Protein AF-A0A353QDS2-F1 (afdb_monomer_lite)

Foldseek 3Di:
DPPPPQDDFFAFFQFPDWDFDDDPPDTPDIDTDTDRHTRHDPDVVVVVVVVVVVVVCVVVVVVVPDD

Radius of gyration: 22.51 Å; chains: 1; bounding box: 44×34×56 Å

Structure (mmCIF, N/CA/C/O backbone):
data_AF-A0A353QDS2-F1
#
_entry.id   AF-A0A353QDS2-F1
#
loop_
_atom_site.group_PDB
_atom_site.id
_atom_site.type_symbol
_atom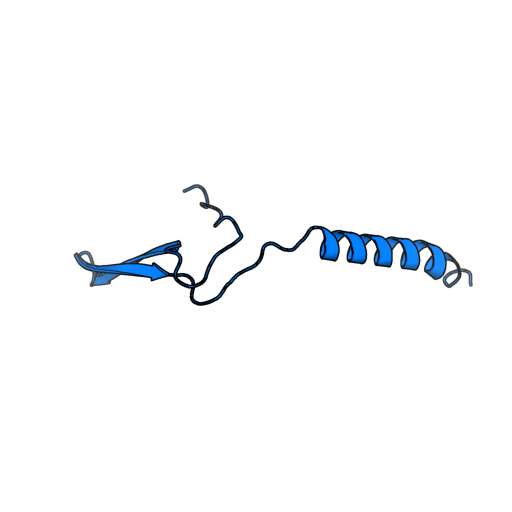_site.label_atom_id
_atom_site.label_alt_id
_atom_site.label_comp_id
_atom_site.label_asym_id
_atom_site.label_entity_id
_atom_site.label_seq_id
_atom_site.pdbx_PDB_ins_code
_atom_site.Cartn_x
_atom_site.Cartn_y
_atom_site.Cartn_z
_atom_site.occupancy
_atom_site.B_iso_or_equiv
_atom_site.auth_seq_id
_atom_site.auth_comp_id
_atom_site.auth_asym_id
_atom_site.auth_atom_id
_atom_site.pdbx_PDB_model_num
ATOM 1 N N . MET A 1 1 ? 7.899 10.563 15.799 1.00 43.56 1 MET A N 1
ATOM 2 C CA . MET A 1 1 ? 7.589 9.126 15.640 1.00 43.56 1 MET A CA 1
ATOM 3 C C . MET A 1 1 ? 8.244 8.728 14.330 1.00 43.56 1 MET A C 1
ATOM 5 O O . MET A 1 1 ? 8.010 9.451 13.368 1.00 43.56 1 MET A O 1
ATOM 9 N N . PRO A 1 2 ? 9.162 7.752 14.301 1.00 42.50 2 PRO A N 1
ATOM 10 C CA . PRO A 1 2 ? 9.873 7.420 13.072 1.00 42.50 2 PRO A CA 1
ATOM 11 C C . PRO A 1 2 ? 8.836 6.999 12.031 1.00 42.50 2 PRO A C 1
ATOM 13 O O . PRO A 1 2 ? 7.947 6.210 12.337 1.00 42.50 2 PRO A O 1
ATOM 16 N N . GLU A 1 3 ? 8.896 7.589 10.841 1.00 51.84 3 GLU A N 1
ATOM 17 C CA . GLU A 1 3 ? 8.027 7.222 9.731 1.00 51.84 3 GLU A CA 1
ATOM 18 C C . GLU A 1 3 ? 8.312 5.755 9.393 1.00 51.84 3 GLU A C 1
ATOM 20 O O . GLU A 1 3 ? 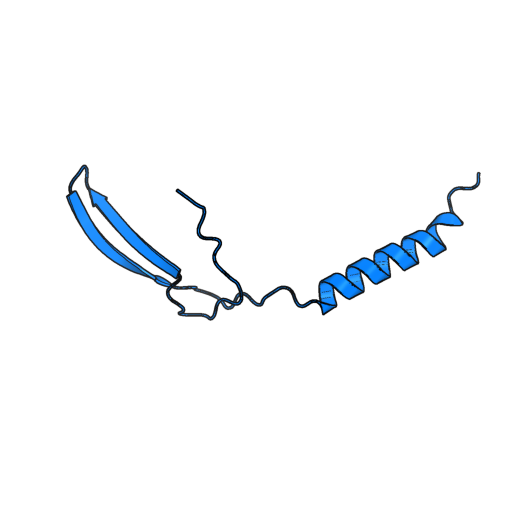9.344 5.440 8.795 1.00 51.84 3 GLU A O 1
ATOM 25 N N . GLU A 1 4 ? 7.450 4.839 9.844 1.00 59.38 4 GLU A N 1
ATOM 26 C CA . GLU A 1 4 ? 7.473 3.441 9.421 1.00 59.38 4 GLU A CA 1
ATOM 27 C C . GLU A 1 4 ? 7.212 3.419 7.917 1.00 59.38 4 GLU A C 1
ATOM 29 O O . GLU A 1 4 ? 6.080 3.411 7.438 1.00 59.38 4 GLU A O 1
ATOM 34 N N . GLN A 1 5 ? 8.300 3.499 7.154 1.00 66.38 5 GLN A N 1
ATOM 35 C CA . GLN A 1 5 ? 8.263 3.464 5.705 1.00 66.38 5 GLN A CA 1
ATOM 36 C C . GLN A 1 5 ? 7.661 2.126 5.289 1.00 66.38 5 GLN A C 1
ATOM 38 O O . GLN A 1 5 ? 8.274 1.070 5.473 1.00 66.38 5 GLN A O 1
ATOM 43 N N . ILE A 1 6 ? 6.449 2.178 4.736 1.00 68.38 6 ILE A N 1
ATOM 44 C CA . ILE A 1 6 ? 5.747 1.009 4.216 1.00 68.38 6 ILE A CA 1
ATOM 45 C C . ILE A 1 6 ? 6.641 0.364 3.153 1.00 68.38 6 ILE A C 1
ATOM 47 O O . ILE A 1 6 ? 6.871 0.924 2.078 1.00 68.38 6 ILE A O 1
ATOM 51 N N . LYS A 1 7 ? 7.185 -0.815 3.472 1.00 69.38 7 LYS A N 1
ATOM 52 C CA . LYS A 1 7 ? 8.075 -1.543 2.567 1.00 69.38 7 LYS A CA 1
ATOM 53 C C . LYS A 1 7 ? 7.264 -2.160 1.433 1.00 69.38 7 LYS A C 1
ATOM 55 O O . LYS A 1 7 ? 6.325 -2.916 1.659 1.00 69.38 7 LYS A O 1
ATOM 60 N N . LEU A 1 8 ? 7.674 -1.853 0.207 1.00 73.62 8 LEU A N 1
ATOM 61 C CA . LEU A 1 8 ? 7.232 -2.548 -1.001 1.00 73.62 8 LEU A CA 1
ATOM 62 C C . LEU A 1 8 ? 7.934 -3.916 -1.110 1.00 73.62 8 LEU A C 1
ATOM 64 O O . LEU A 1 8 ? 9.057 -4.045 -0.614 1.00 73.62 8 LEU A O 1
ATOM 68 N N . PRO A 1 9 ? 7.360 -4.909 -1.816 1.00 73.75 9 PRO A N 1
ATOM 69 C CA . PRO A 1 9 ? 6.083 -4.887 -2.540 1.00 73.75 9 PRO A CA 1
ATOM 70 C C . PRO A 1 9 ? 4.861 -5.094 -1.631 1.00 73.75 9 PRO A C 1
ATOM 72 O O . PRO A 1 9 ? 4.921 -5.860 -0.673 1.00 73.75 9 PRO A O 1
ATOM 75 N N . LEU A 1 10 ? 3.741 -4.452 -1.975 1.00 78.12 10 LEU A N 1
ATOM 76 C CA . LEU A 1 10 ? 2.452 -4.644 -1.300 1.00 78.12 10 LEU A CA 1
ATOM 77 C C . LEU A 1 10 ? 1.538 -5.507 -2.161 1.00 78.12 10 LEU A C 1
ATOM 79 O O . LEU A 1 10 ? 1.334 -5.191 -3.333 1.00 78.12 10 LEU A O 1
ATOM 83 N N . LYS A 1 11 ? 0.960 -6.554 -1.569 1.00 76.38 11 LYS A N 1
ATOM 84 C CA . LYS A 1 11 ? -0.040 -7.404 -2.229 1.00 76.38 11 LYS A CA 1
ATOM 85 C C . LYS A 1 11 ? -1.450 -6.905 -1.964 1.00 76.38 11 LYS A C 1
ATOM 87 O O . LYS A 1 11 ? -1.737 -6.443 -0.861 1.00 76.38 11 LYS A O 1
ATOM 92 N N . ARG A 1 12 ? -2.363 -7.077 -2.922 1.00 77.88 12 ARG A N 1
ATOM 93 C CA . ARG A 1 12 ? -3.789 -6.802 -2.694 1.00 77.88 12 ARG A CA 1
ATOM 94 C C . ARG A 1 12 ? -4.314 -7.608 -1.497 1.00 77.88 12 ARG A C 1
ATOM 96 O O . ARG A 1 12 ? -4.094 -8.811 -1.405 1.00 77.88 12 ARG A O 1
ATOM 103 N N . GLY A 1 13 ? -5.010 -6.935 -0.585 1.00 81.69 13 GLY A N 1
ATOM 104 C CA . GLY A 1 13 ? -5.538 -7.508 0.656 1.00 81.69 13 GLY A CA 1
ATOM 105 C C . GLY A 1 13 ? -4.543 -7.554 1.820 1.00 81.69 13 GLY A C 1
ATOM 106 O O . GLY A 1 13 ? -4.930 -7.941 2.918 1.00 81.69 13 GLY A O 1
ATOM 107 N N . GLN A 1 14 ? -3.285 -7.142 1.631 1.00 80.25 14 GLN A N 1
ATOM 108 C CA . GLN A 1 14 ? -2.306 -7.091 2.717 1.00 80.25 14 GLN A CA 1
ATOM 109 C C . GLN A 1 14 ? -2.668 -5.992 3.718 1.00 80.25 14 GLN A C 1
ATOM 111 O O . GLN A 1 14 ? -2.855 -4.843 3.323 1.00 80.25 14 GLN A O 1
ATOM 116 N N . GLN A 1 15 ? -2.732 -6.328 5.007 1.00 85.12 15 GLN A N 1
ATOM 117 C CA . GLN A 1 15 ? -2.932 -5.341 6.064 1.00 85.12 15 GLN A CA 1
ATOM 118 C C . GLN A 1 15 ? -1.714 -4.412 6.149 1.00 85.12 15 GLN A C 1
ATOM 120 O O . GLN A 1 15 ? -0.586 -4.866 6.331 1.00 85.12 15 GLN A O 1
ATOM 125 N N . ILE A 1 16 ? -1.960 -3.114 5.989 1.00 84.62 16 ILE A N 1
ATOM 126 C CA . ILE A 1 16 ? -0.949 -2.051 6.052 1.00 84.62 16 ILE A CA 1
ATOM 127 C C . ILE A 1 16 ? -0.990 -1.363 7.420 1.00 84.62 16 ILE A C 1
ATOM 129 O O . ILE A 1 16 ? 0.019 -0.853 7.893 1.00 84.62 16 ILE A O 1
ATOM 133 N N . GLY A 1 17 ? -2.151 -1.363 8.074 1.00 83.19 17 GLY A N 1
ATOM 134 C CA . GLY A 1 17 ? -2.303 -0.745 9.381 1.00 83.19 17 GLY A CA 1
ATOM 135 C C . GLY A 1 17 ? -3.711 -0.886 9.934 1.00 83.19 17 GLY A C 1
ATOM 136 O O . GLY A 1 17 ? -4.472 -1.775 9.540 1.00 83.19 17 GLY A O 1
ATOM 137 N N . THR A 1 18 ? -4.051 0.017 10.845 1.00 85.56 18 THR A N 1
ATOM 138 C CA . THR A 1 18 ? -5.335 0.034 11.546 1.00 85.56 18 THR A CA 1
ATOM 139 C C . THR A 1 18 ? -5.910 1.441 11.489 1.00 85.56 18 THR A C 1
ATOM 141 O O . THR A 1 18 ? -5.256 2.400 11.888 1.00 85.56 18 THR A O 1
ATOM 144 N N . LEU A 1 19 ? -7.137 1.562 10.992 1.00 85.25 19 LEU A N 1
ATOM 145 C CA . LEU A 1 19 ? -7.918 2.786 11.053 1.00 85.25 19 LEU A CA 1
ATOM 146 C C . LEU A 1 19 ? -8.598 2.824 12.419 1.00 85.25 19 LEU A C 1
ATOM 148 O O . LEU A 1 19 ? -9.357 1.913 12.758 1.00 85.25 19 LEU A O 1
ATOM 152 N N . ILE A 1 20 ? -8.321 3.869 13.189 1.00 85.12 20 ILE A N 1
ATOM 153 C CA . ILE A 1 20 ? -8.971 4.125 14.472 1.00 85.12 20 ILE A CA 1
ATOM 154 C C . ILE A 1 20 ? -9.950 5.273 14.254 1.00 85.12 20 ILE A C 1
ATOM 156 O O . ILE A 1 20 ? -9.549 6.368 13.864 1.00 85.12 20 ILE A O 1
ATOM 160 N N . VAL A 1 21 ? -11.236 5.015 14.472 1.00 83.38 21 VAL A N 1
ATOM 161 C CA . VAL A 1 21 ? -12.284 6.035 14.407 1.00 83.38 21 VAL A CA 1
ATOM 162 C C . VAL A 1 21 ? -12.502 6.566 15.816 1.00 83.38 21 VAL A C 1
ATOM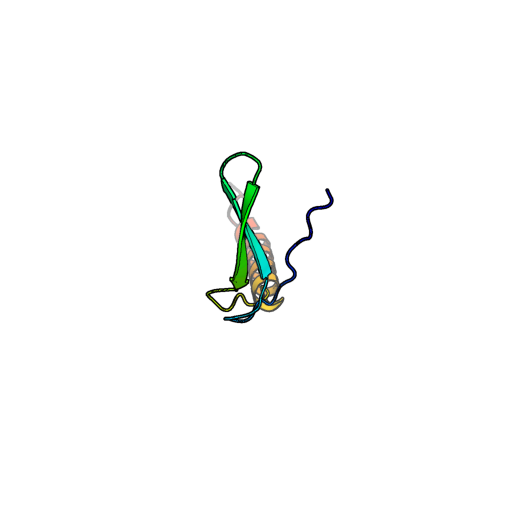 164 O O . VAL A 1 21 ? -12.863 5.813 16.720 1.00 83.38 21 VAL A O 1
ATOM 167 N N . MET A 1 22 ? -12.277 7.864 15.999 1.00 83.69 22 MET A N 1
ATOM 168 C CA . MET A 1 22 ? -12.487 8.557 17.267 1.00 83.69 22 MET A CA 1
ATOM 169 C C . MET A 1 22 ? -13.698 9.482 17.171 1.00 83.69 22 MET A C 1
ATOM 171 O O . MET A 1 22 ? -13.849 10.206 16.187 1.00 83.69 22 MET A O 1
ATOM 175 N N . SER A 1 23 ? -14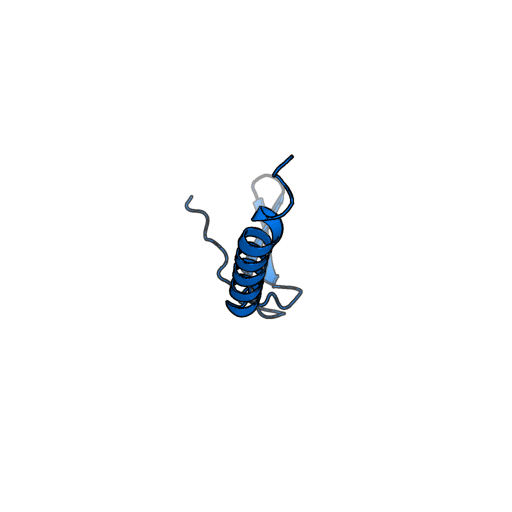.532 9.488 18.209 1.00 79.88 23 SER A N 1
ATOM 176 C CA . SER A 1 23 ? -15.554 10.513 18.427 1.00 79.88 23 SER A CA 1
ATOM 177 C C . SER A 1 23 ? -15.179 11.289 19.684 1.00 79.88 23 SER A C 1
ATOM 179 O O . SER A 1 23 ? -15.235 10.778 20.803 1.00 79.88 23 SER A O 1
ATOM 181 N N . GLY A 1 24 ? -14.698 12.518 19.498 1.00 85.31 24 GLY A N 1
ATOM 182 C CA . GLY A 1 24 ? -14.143 13.320 20.587 1.00 85.31 24 GLY A CA 1
ATOM 183 C C . GLY A 1 24 ? -12.877 12.691 21.181 1.00 85.31 24 GLY A C 1
ATOM 184 O O . GLY A 1 24 ? -11.823 12.719 20.550 1.00 85.31 24 GLY A O 1
ATOM 185 N N . LYS A 1 25 ? -12.978 12.156 22.406 1.00 78.94 25 LYS A N 1
ATOM 186 C CA . LYS A 1 25 ? -11.883 11.467 23.124 1.00 78.94 25 LYS A CA 1
ATOM 187 C C . LYS A 1 25 ? -12.076 9.950 23.222 1.00 78.94 25 LYS A C 1
ATOM 189 O O . LYS A 1 25 ? -11.239 9.278 23.817 1.00 78.94 25 LYS A O 1
ATOM 194 N N . GLU A 1 26 ? -13.169 9.424 22.680 1.00 70.44 26 GLU A N 1
ATOM 195 C CA . GLU A 1 26 ? -13.526 8.014 22.795 1.00 70.44 26 GLU A CA 1
ATOM 196 C C . GLU A 1 26 ? -13.261 7.290 21.470 1.00 70.44 26 GLU A C 1
ATOM 198 O O . GLU A 1 26 ? -13.592 7.790 20.389 1.00 70.44 26 GLU A O 1
ATOM 203 N N . GLU A 1 27 ? -12.624 6.121 21.540 1.00 77.31 27 GLU A N 1
ATOM 204 C CA . GLU A 1 27 ? -12.402 5.270 20.373 1.00 77.31 27 GLU A CA 1
ATOM 205 C C . GLU A 1 27 ? -13.674 4.474 20.063 1.00 77.31 27 GLU A C 1
ATOM 207 O O . GLU A 1 27 ? -14.050 3.566 20.798 1.00 77.31 27 GLU A O 1
ATOM 212 N N . VAL A 1 28 ? -14.328 4.817 18.953 1.00 82.56 28 VAL A N 1
ATOM 213 C CA . VAL A 1 28 ? -15.623 4.253 18.538 1.00 82.56 28 VAL A CA 1
ATOM 214 C C . VAL A 1 28 ? -15.451 2.953 17.756 1.00 82.56 28 VAL A C 1
ATOM 216 O O . VAL A 1 28 ? -16.349 2.117 17.713 1.00 82.56 28 VAL A O 1
ATOM 219 N N . 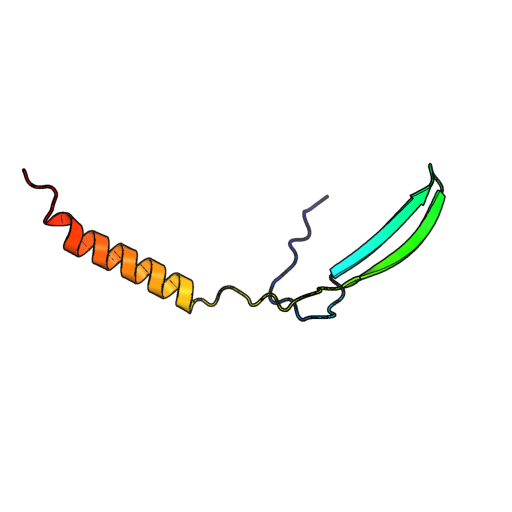GLY A 1 29 ? -14.291 2.750 1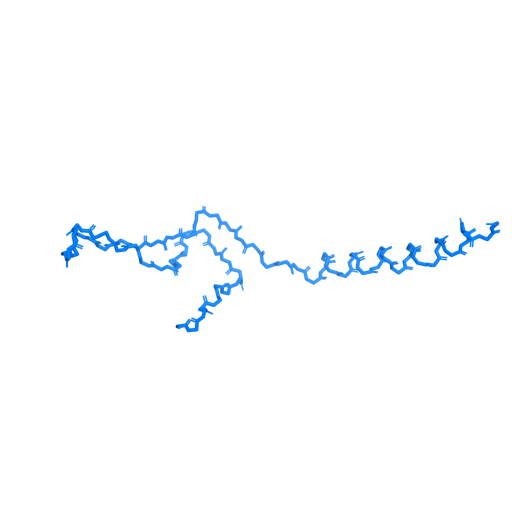7.132 1.00 76.50 29 GLY A N 1
ATOM 220 C CA . GLY A 1 29 ? -14.022 1.514 16.415 1.00 76.50 29 GLY A CA 1
ATOM 221 C C . GLY A 1 29 ? -12.624 1.447 15.829 1.00 76.50 29 GLY A C 1
ATOM 222 O O . GLY A 1 29 ? -12.009 2.462 15.499 1.00 76.50 29 GLY A O 1
ATOM 223 N N . ARG A 1 30 ? -12.131 0.218 15.679 1.00 85.50 30 ARG A N 1
ATOM 224 C CA . ARG A 1 30 ? -10.856 -0.087 15.031 1.00 85.50 30 ARG A CA 1
ATOM 225 C C . ARG A 1 30 ? -11.108 -1.059 13.890 1.00 85.50 30 ARG A C 1
ATOM 227 O O . ARG A 1 30 ? -11.752 -2.085 14.092 1.00 85.50 30 ARG A O 1
ATOM 234 N N . THR A 1 31 ? -10.601 -0.749 12.703 1.00 86.69 31 THR A N 1
ATOM 235 C CA . THR A 1 31 ? -10.691 -1.645 11.543 1.00 86.69 31 THR A CA 1
ATOM 236 C C . THR A 1 31 ? -9.348 -1.774 10.840 1.00 86.69 31 THR A C 1
ATOM 238 O O . THR A 1 31 ? -8.541 -0.844 10.834 1.00 86.69 31 THR A O 1
ATOM 241 N N . ALA A 1 32 ? -9.081 -2.946 10.269 1.00 85.88 32 ALA A N 1
ATOM 242 C CA . ALA A 1 32 ? -7.849 -3.203 9.538 1.00 85.88 32 ALA A CA 1
ATOM 243 C C . ALA A 1 32 ? -7.865 -2.467 8.190 1.00 85.88 32 ALA A C 1
ATOM 245 O O . ALA A 1 32 ? -8.801 -2.607 7.403 1.00 85.88 32 ALA A O 1
ATOM 246 N N . VAL A 1 33 ? -6.807 -1.709 7.901 1.00 84.69 33 VAL A N 1
ATOM 247 C CA . VAL A 1 33 ? -6.600 -1.077 6.592 1.00 84.69 33 VAL A CA 1
ATOM 248 C C . VAL A 1 33 ? -5.790 -2.024 5.729 1.00 84.69 33 VAL A C 1
ATOM 250 O O . VAL A 1 33 ? -4.683 -2.415 6.103 1.00 84.69 33 VAL A O 1
ATOM 253 N N . VAL A 1 34 ? -6.330 -2.370 4.563 1.00 87.31 34 VAL A N 1
ATOM 254 C CA . VAL A 1 34 ? -5.705 -3.293 3.612 1.00 87.31 34 VAL A CA 1
ATOM 255 C C . VAL A 1 34 ? -5.329 -2.596 2.308 1.00 87.31 34 VAL A C 1
ATOM 257 O O . VAL A 1 34 ? -5.977 -1.641 1.880 1.00 87.31 34 VAL A O 1
ATOM 260 N N . ALA A 1 35 ? -4.291 -3.098 1.643 1.00 83.75 35 ALA A N 1
ATOM 261 C CA . ALA A 1 35 ? -3.896 -2.659 0.313 1.00 83.75 35 ALA A CA 1
ATOM 262 C C . ALA A 1 35 ? -4.987 -3.010 -0.712 1.00 83.75 35 ALA A C 1
ATOM 264 O O . ALA A 1 35 ? -5.302 -4.181 -0.922 1.00 83.75 35 ALA A O 1
ATOM 265 N N . LEU A 1 36 ? -5.549 -2.011 -1.393 1.00 78.38 36 LEU A N 1
ATOM 266 C CA . LEU A 1 36 ? -6.585 -2.244 -2.411 1.00 78.38 36 LEU A CA 1
ATOM 267 C C . LEU A 1 36 ? -6.026 -2.798 -3.728 1.00 78.38 36 LEU A C 1
ATOM 269 O O . LEU A 1 36 ? -6.747 -3.455 -4.480 1.00 78.38 36 LEU A O 1
ATOM 273 N N . GLN A 1 37 ? -4.746 -2.552 -3.997 1.00 77.25 37 GLN A N 1
ATOM 274 C CA . GLN A 1 37 ? -4.077 -2.889 -5.247 1.00 77.25 37 GLN A CA 1
ATOM 275 C C . GLN A 1 37 ? -2.666 -3.413 -4.992 1.00 77.25 37 GLN A C 1
ATOM 277 O O . GLN A 1 37 ? -2.039 -3.068 -3.990 1.00 77.25 37 GLN A O 1
ATOM 282 N N . ASP A 1 38 ? -2.171 -4.226 -5.923 1.00 74.50 38 ASP A N 1
ATOM 283 C CA . ASP A 1 38 ? -0.791 -4.699 -5.906 1.00 74.50 38 ASP A CA 1
ATOM 284 C C . ASP A 1 38 ? 0.159 -3.563 -6.296 1.00 74.50 38 ASP A C 1
ATOM 286 O O . ASP A 1 38 ? 0.107 -3.042 -7.413 1.00 74.50 38 ASP A O 1
ATOM 290 N N . VAL A 1 39 ? 1.057 -3.198 -5.382 1.00 76.12 39 VAL A N 1
ATOM 291 C CA . VAL A 1 39 ? 2.120 -2.227 -5.642 1.00 76.12 39 VAL A CA 1
ATOM 292 C C . VAL A 1 39 ? 3.427 -2.990 -5.765 1.00 76.12 39 VAL A C 1
ATOM 294 O O . VAL A 1 39 ? 4.054 -3.382 -4.776 1.00 76.12 39 VAL A O 1
ATOM 297 N N . LYS A 1 40 ? 3.841 -3.213 -7.014 1.00 70.31 40 LYS A N 1
ATOM 298 C CA . LYS A 1 40 ? 5.121 -3.850 -7.321 1.00 70.31 40 LYS A CA 1
ATOM 299 C C . LYS A 1 40 ? 6.260 -2.897 -6.977 1.00 70.31 40 LYS A C 1
ATOM 301 O O . LYS A 1 40 ? 6.203 -1.704 -7.268 1.00 70.31 40 LYS A O 1
ATOM 306 N N . GLN A 1 41 ? 7.322 -3.440 -6.392 1.00 65.31 41 GLN A N 1
ATOM 307 C CA . GLN A 1 41 ? 8.576 -2.715 -6.241 1.00 65.31 41 GLN A CA 1
ATOM 308 C C . GLN A 1 41 ? 9.055 -2.277 -7.635 1.00 65.31 41 GLN A C 1
ATOM 310 O O . GLN A 1 41 ? 9.005 -3.065 -8.581 1.00 65.31 41 GLN A O 1
ATOM 315 N N . ALA A 1 42 ? 9.480 -1.018 -7.784 1.00 59.06 42 ALA A N 1
ATOM 316 C CA . ALA A 1 42 ? 10.046 -0.537 -9.039 1.00 59.06 42 ALA A CA 1
ATOM 317 C C . ALA A 1 42 ? 11.294 -1.370 -9.353 1.00 59.06 42 ALA A C 1
ATOM 319 O O . ALA A 1 42 ? 12.346 -1.203 -8.733 1.00 59.06 42 ALA A O 1
ATOM 320 N N . ASN A 1 43 ? 11.139 -2.316 -10.278 1.00 64.12 43 ASN A N 1
ATOM 321 C CA . ASN A 1 43 ? 12.180 -3.264 -10.616 1.00 64.12 43 ASN A CA 1
ATOM 322 C C . ASN A 1 43 ? 13.391 -2.493 -11.135 1.00 64.12 43 ASN A C 1
ATOM 324 O O . ASN A 1 43 ? 13.260 -1.619 -11.993 1.00 64.12 43 ASN A O 1
ATOM 328 N N . PHE A 1 44 ? 14.564 -2.850 -10.620 1.00 64.06 44 PHE A N 1
ATOM 329 C CA . PHE A 1 44 ? 15.895 -2.440 -11.069 1.00 64.06 44 PHE A CA 1
ATOM 330 C C . PHE A 1 44 ? 15.993 -2.192 -12.587 1.00 64.06 44 PHE A C 1
ATOM 332 O O . PHE A 1 44 ? 16.625 -1.237 -13.013 1.00 64.06 44 PHE A O 1
ATOM 339 N N . VAL A 1 45 ? 15.267 -2.979 -13.383 1.00 69.44 45 VAL A N 1
ATOM 340 C CA . VAL A 1 45 ? 15.075 -2.865 -14.833 1.00 69.44 45 VAL A CA 1
ATOM 341 C C . VAL A 1 45 ? 14.635 -1.466 -15.301 1.00 69.44 45 VAL A C 1
ATOM 343 O O . VAL A 1 45 ? 15.279 -0.895 -16.173 1.00 69.44 45 VAL A O 1
ATOM 346 N N . VAL A 1 46 ? 13.597 -0.857 -14.713 1.00 74.38 46 VAL A N 1
ATOM 347 C CA . VAL A 1 46 ? 13.142 0.496 -15.113 1.00 74.38 46 VAL A CA 1
ATOM 348 C C . VAL A 1 46 ? 14.189 1.548 -14.746 1.00 74.38 46 VAL A C 1
ATOM 350 O O . VAL A 1 46 ? 14.452 2.469 -15.517 1.00 74.38 46 VAL A O 1
ATOM 353 N N . ARG A 1 47 ? 14.837 1.392 -13.583 1.00 72.38 47 ARG A N 1
ATOM 354 C CA . ARG A 1 47 ? 15.956 2.253 -13.171 1.00 72.38 47 ARG A CA 1
ATOM 355 C C . ARG A 1 47 ? 17.155 2.116 -14.115 1.00 72.38 47 ARG A C 1
ATOM 357 O O . ARG A 1 47 ? 17.751 3.130 -14.462 1.00 72.38 47 ARG A O 1
ATOM 364 N N . PHE A 1 48 ? 17.462 0.898 -14.551 1.00 78.81 48 PHE A N 1
ATOM 365 C CA . PHE A 1 48 ? 18.549 0.579 -15.471 1.00 78.81 48 PHE A CA 1
ATOM 366 C C . PHE A 1 48 ? 18.298 1.158 -16.867 1.00 78.81 48 PHE A C 1
ATOM 368 O O . PHE A 1 48 ? 19.161 1.850 -17.396 1.00 78.81 48 PHE A O 1
ATOM 375 N N . PHE A 1 49 ? 17.101 0.973 -17.434 1.00 81.50 49 PHE A N 1
ATOM 376 C CA . PHE A 1 49 ? 16.757 1.548 -18.739 1.00 81.50 49 PHE A CA 1
ATOM 377 C C . PHE A 1 49 ? 16.681 3.077 -18.715 1.00 81.50 49 PHE A C 1
ATOM 379 O O . PHE A 1 49 ? 17.082 3.715 -19.686 1.00 81.50 49 PHE A O 1
ATOM 386 N N . ARG A 1 50 ? 16.231 3.683 -17.606 1.00 81.44 50 ARG A N 1
ATOM 387 C CA . ARG A 1 50 ? 16.282 5.142 -17.433 1.00 81.44 50 ARG A CA 1
ATOM 388 C C . ARG A 1 50 ? 17.723 5.652 -17.425 1.00 81.44 50 ARG A C 1
ATOM 390 O O . ARG A 1 50 ? 18.034 6.573 -18.168 1.00 81.44 50 ARG A O 1
ATOM 397 N N . TRP A 1 51 ? 18.598 5.012 -16.647 1.00 84.31 51 TRP A N 1
ATOM 398 C CA . TRP A 1 51 ? 20.025 5.340 -16.628 1.00 84.31 51 TRP A CA 1
ATOM 399 C C . TRP A 1 51 ? 20.668 5.173 -18.012 1.00 84.31 51 TRP A C 1
ATOM 401 O O . TRP A 1 51 ? 21.368 6.070 -18.471 1.00 84.31 51 TRP A O 1
ATOM 411 N N . LEU A 1 52 ? 20.371 4.078 -18.717 1.00 85.12 52 LEU A N 1
ATOM 412 C CA . LEU A 1 52 ? 20.887 3.833 -20.063 1.00 85.12 52 LEU A CA 1
ATOM 413 C C . LEU A 1 52 ? 20.424 4.913 -21.053 1.00 85.12 52 LEU A C 1
ATOM 415 O O . LEU A 1 52 ? 21.229 5.417 -21.830 1.00 85.12 52 LEU A O 1
ATOM 419 N N . GLY A 1 53 ? 19.151 5.313 -20.996 1.00 84.62 53 GLY A N 1
ATOM 420 C CA . GLY A 1 53 ? 18.613 6.397 -21.818 1.00 84.62 53 GLY A CA 1
ATOM 421 C C . GLY A 1 53 ? 19.280 7.747 -21.545 1.00 84.62 53 GLY A C 1
ATOM 422 O O . GLY A 1 53 ? 19.579 8.478 -22.488 1.00 84.62 53 GLY A O 1
ATOM 423 N N . ASP A 1 54 ? 19.570 8.062 -20.281 1.00 82.19 54 ASP A N 1
ATOM 424 C CA . ASP A 1 54 ? 20.278 9.291 -19.905 1.00 82.19 54 ASP A CA 1
ATOM 425 C C . ASP A 1 54 ? 21.747 9.274 -20.365 1.00 82.19 54 ASP A C 1
ATOM 427 O O . ASP A 1 54 ? 22.251 10.287 -20.852 1.00 82.19 54 ASP A O 1
ATOM 431 N N . VAL A 1 55 ? 22.421 8.120 -20.301 1.00 83.44 55 VAL A N 1
ATOM 432 C CA . VAL A 1 55 ? 23.792 7.945 -20.815 1.00 83.44 55 VAL A CA 1
ATOM 433 C C . VAL A 1 55 ? 23.835 8.090 -22.337 1.00 83.44 55 VAL A C 1
ATOM 435 O O . VAL A 1 55 ? 24.657 8.842 -22.860 1.00 83.44 55 VAL A O 1
ATOM 438 N N . VAL A 1 56 ? 22.920 7.432 -23.055 1.00 83.62 56 VAL A N 1
ATOM 439 C CA . VAL A 1 56 ? 22.824 7.521 -24.521 1.00 83.62 56 VAL A CA 1
ATOM 440 C C . VAL A 1 56 ? 22.476 8.947 -24.951 1.00 83.62 56 VAL A C 1
ATOM 442 O O . VAL A 1 56 ? 23.111 9.480 -25.859 1.00 83.62 56 VAL A O 1
ATOM 445 N N . ARG A 1 57 ? 21.544 9.622 -24.265 1.00 78.00 57 ARG A N 1
ATOM 446 C CA . ARG A 1 57 ? 21.220 11.033 -24.528 1.00 78.00 57 ARG A CA 1
ATOM 447 C C . ARG A 1 57 ? 22.403 11.956 -24.225 1.00 78.00 57 ARG A C 1
ATOM 449 O O . ARG A 1 57 ? 22.608 12.916 -24.955 1.00 78.00 57 ARG A O 1
ATOM 456 N N . GLY A 1 58 ? 23.206 11.669 -23.202 1.00 73.94 58 GLY A N 1
ATOM 457 C CA . GLY A 1 58 ? 24.429 12.417 -22.897 1.00 73.94 58 GLY A CA 1
ATOM 458 C C . GLY A 1 58 ? 25.554 12.217 -23.920 1.00 73.94 58 GLY A C 1
ATOM 459 O O . GLY A 1 58 ? 26.342 13.133 -24.149 1.00 73.94 58 GLY A O 1
ATOM 460 N N . TRP A 1 59 ? 25.625 11.047 -24.559 1.00 73.81 59 TRP A N 1
ATOM 461 C CA . TRP A 1 59 ? 26.582 10.754 -25.631 1.00 73.81 59 TRP A CA 1
ATOM 462 C C . TRP A 1 59 ? 26.152 11.321 -26.988 1.00 73.81 59 TRP A C 1
ATOM 464 O O . TRP A 1 59 ? 26.970 11.935 -27.665 1.00 73.81 59 TRP A O 1
ATOM 474 N N . PHE A 1 60 ? 24.876 11.197 -27.360 1.00 67.06 60 PHE A N 1
ATOM 475 C CA . PHE A 1 60 ? 24.355 11.728 -28.627 1.00 67.06 60 PHE A CA 1
ATOM 476 C C . PHE A 1 60 ? 23.981 13.218 -28.562 1.00 67.06 60 PHE A C 1
ATOM 478 O O . PHE A 1 60 ? 24.065 13.922 -29.562 1.00 67.06 60 PHE A O 1
ATOM 485 N N . GLY A 1 61 ? 23.621 13.741 -27.387 1.00 58.91 61 GLY A N 1
ATOM 486 C CA . GLY A 1 61 ? 23.266 15.150 -27.186 1.00 58.91 61 GLY A CA 1
ATOM 487 C C . GLY A 1 61 ? 24.466 16.096 -27.092 1.00 58.91 61 GLY A C 1
ATOM 488 O O . GLY A 1 61 ? 24.302 17.302 -27.260 1.00 58.91 61 GLY A O 1
ATOM 489 N N . ARG A 1 62 ? 25.684 15.575 -26.881 1.00 54.19 62 ARG A N 1
ATOM 490 C CA . ARG A 1 62 ? 26.915 16.385 -26.903 1.00 54.19 62 ARG A CA 1
ATOM 491 C C . ARG A 1 62 ? 27.323 16.806 -28.328 1.00 54.19 62 ARG A C 1
ATOM 493 O O . ARG A 1 62 ? 28.176 17.670 -28.469 1.00 54.19 62 ARG A O 1
ATOM 500 N N . GLY A 1 63 ? 26.682 16.255 -29.364 1.00 53.12 63 GLY A N 1
ATOM 501 C CA . GLY A 1 63 ? 26.833 16.694 -30.757 1.00 53.12 63 GLY A CA 1
ATOM 502 C C . GLY A 1 63 ? 25.882 17.817 -31.196 1.00 53.12 63 GLY A C 1
ATOM 503 O O . GLY A 1 63 ? 26.021 18.295 -32.312 1.00 53.12 63 GLY A O 1
ATOM 504 N N . ALA A 1 64 ? 24.926 18.243 -30.357 1.00 56.28 64 ALA A N 1
ATOM 505 C CA . ALA A 1 64 ? 23.887 19.217 -30.733 1.00 56.28 64 ALA A CA 1
ATOM 506 C C . ALA A 1 64 ? 24.000 20.577 -30.013 1.00 56.28 64 ALA A C 1
ATOM 508 O O . ALA A 1 64 ? 23.075 21.383 -30.058 1.00 56.28 64 ALA A O 1
ATOM 509 N N . LYS A 1 65 ? 25.110 20.838 -29.314 1.00 50.53 65 LYS A N 1
ATOM 510 C CA . LYS A 1 65 ? 25.371 22.134 -28.668 1.00 50.53 65 LYS A CA 1
ATOM 511 C C . LYS A 1 65 ? 26.819 22.556 -28.903 1.00 50.53 65 LYS A C 1
ATOM 513 O O . LYS A 1 65 ? 27.627 22.626 -27.983 1.00 50.53 65 LYS A O 1
ATOM 518 N N . GLY A 1 66 ? 27.129 22.727 -30.179 1.00 51.41 66 GLY A N 1
ATOM 519 C CA . GLY A 1 66 ? 28.386 23.252 -30.688 1.00 51.41 66 GLY A CA 1
ATOM 520 C C . GLY A 1 66 ? 28.098 24.171 -31.865 1.00 51.41 66 GLY A C 1
ATOM 521 O O . GLY A 1 66 ? 28.551 23.882 -32.961 1.00 51.41 66 GLY A O 1
ATOM 522 N N . GLU A 1 67 ? 27.306 25.214 -31.617 1.00 42.19 67 GLU A N 1
ATOM 523 C CA . GLU A 1 67 ? 27.249 26.469 -32.377 1.00 42.19 67 GLU A CA 1
ATOM 524 C C . GLU A 1 67 ? 27.066 27.611 -31.372 1.00 42.19 67 GLU A C 1
ATOM 526 O O . GLU A 1 67 ? 26.240 27.442 -30.438 1.00 42.19 67 GLU A O 1
#

pLDDT: mean 73.64, std 12.01, range [42.19, 87.31]

Sequence (67 aa):
MPEEQIKLPLKRGQQIGTLIVMSGKEEVGRTAVVALQDVKQANFVVRFFRWLGDVVRGWFGRGAKGE

Secondary structure (DSSP, 8-state):
------PSPBPTT-EEEEEEEEETTEEEEEEEEE-SS-B----HHHHHHHHHHHHHHHHHGGGS---